Protein AF-A0A0F5HMS8-F1 (afdb_monomer)

Radius of gyration: 18.25 Å; Cα contacts (8 Å, |Δi|>4): 12; chains: 1; bounding box: 35×49×35 Å

Organism: Bacillus thermotolerans (NCBI:txid1221996)

Secondary structure (DSSP, 8-state):
-HHHHHHHTT-S-TT------HHHHHHHHHHTHHHHHHHHTSS--SSHHHHHHHHHHHHHHHHHHHHHHHHHHHHTT--

Mean predicted aligned error: 10.65 Å

pLDDT: mean 81.07, std 13.04, range [42.31, 95.12]

Foldseek 3Di:
DVVVVCVVVVVDDDPDDDDPDPVVVVVVVVVCVQVCVVQVPDPDDPDPVSVVVVSVVSVVVVVVVVVCVVVVVVVVVVD

InterPro domains:
  IPR032874 DDE domain [PF13610] (2-67)
  IPR052183 Bacterial Insertion Sequence Transposase [PTHR35528] (1-68)

Structure (mmCIF, N/CA/C/O backbone):
data_AF-A0A0F5HMS8-F1
#
_entry.id   AF-A0A0F5HMS8-F1
#
loop_
_atom_site.group_PDB
_atom_site.id
_atom_site.type_symbol
_atom_site.label_atom_id
_atom_site.label_alt_id
_atom_site.label_comp_id
_atom_site.label_asym_id
_atom_site.label_entity_id
_atom_site.label_seq_id
_atom_site.pdbx_PDB_ins_code
_atom_site.Cartn_x
_atom_site.Cartn_y
_atom_site.Cartn_z
_atom_site.occupancy
_atom_site.B_iso_or_equiv
_atom_site.auth_seq_id
_atom_site.auth_comp_id
_atom_site.auth_asym_id
_atom_site.auth_atom_id
_atom_site.pdbx_PDB_model_num
ATOM 1 N N . MET A 1 1 ? -3.582 8.017 13.258 1.00 57.12 1 MET A N 1
ATOM 2 C CA . MET A 1 1 ? -4.254 6.763 12.837 1.00 57.12 1 MET A CA 1
ATOM 3 C C . MET A 1 1 ? -5.293 7.141 11.799 1.00 57.12 1 MET A C 1
ATOM 5 O O . MET A 1 1 ? -6.124 7.974 12.122 1.00 57.12 1 MET A O 1
ATOM 9 N N . ALA A 1 2 ? -5.250 6.571 10.591 1.00 70.19 2 ALA A N 1
ATOM 10 C CA . ALA A 1 2 ? -6.079 7.000 9.452 1.00 70.19 2 ALA A CA 1
ATOM 11 C C . ALA A 1 2 ? -7.585 7.129 9.774 1.00 70.19 2 ALA A C 1
ATOM 13 O O . ALA A 1 2 ? -8.256 8.025 9.283 1.00 70.19 2 ALA A O 1
ATOM 14 N N . ILE A 1 3 ? -8.111 6.284 10.666 1.00 75.94 3 ILE A N 1
ATOM 15 C CA . ILE A 1 3 ? -9.508 6.343 11.127 1.00 75.94 3 ILE A CA 1
ATOM 16 C C . ILE A 1 3 ? -9.824 7.636 11.899 1.00 75.94 3 ILE A C 1
ATOM 18 O O . ILE A 1 3 ? -10.893 8.209 11.714 1.00 75.94 3 ILE A O 1
ATOM 22 N N . GLU A 1 4 ? -8.918 8.107 12.757 1.00 78.69 4 GLU A N 1
ATOM 23 C CA . GLU A 1 4 ? -9.114 9.349 13.522 1.00 78.69 4 GLU A CA 1
ATOM 24 C C . GLU A 1 4 ? -9.096 10.582 12.606 1.00 78.69 4 GLU A C 1
ATOM 26 O O . GLU A 1 4 ? -9.875 11.514 12.791 1.00 78.69 4 GLU A O 1
ATOM 31 N N . GLU A 1 5 ? -8.276 10.548 11.556 1.00 81.88 5 GLU A N 1
ATOM 32 C CA . GLU A 1 5 ? -8.263 11.563 10.496 1.00 81.88 5 GLU A CA 1
ATOM 33 C C . GLU A 1 5 ? -9.586 11.579 9.720 1.00 81.88 5 GLU A C 1
ATOM 35 O O . GLU A 1 5 ? -10.212 12.627 9.586 1.00 81.88 5 GLU A O 1
ATOM 40 N N . LEU A 1 6 ? -10.088 10.409 9.312 1.00 81.88 6 LEU A N 1
ATOM 41 C CA . LEU A 1 6 ? -11.364 10.283 8.600 1.00 81.88 6 LEU A CA 1
ATOM 42 C C . LEU A 1 6 ? -12.571 10.735 9.438 1.00 81.88 6 LEU A C 1
ATOM 44 O O . LEU A 1 6 ? -13.512 11.324 8.898 1.00 81.88 6 LEU A O 1
ATOM 48 N N . LYS A 1 7 ? -12.548 10.488 10.756 1.00 81.06 7 LYS A N 1
ATOM 49 C CA . LYS A 1 7 ? -13.545 11.026 11.696 1.00 81.06 7 LYS A CA 1
ATOM 50 C C . LYS A 1 7 ? -13.476 12.552 11.761 1.00 81.06 7 LYS A C 1
ATOM 52 O O . LYS A 1 7 ? -14.517 13.203 11.707 1.00 81.06 7 LYS A O 1
ATOM 57 N N . LYS A 1 8 ? -12.267 13.122 11.834 1.00 84.12 8 LYS A N 1
ATOM 58 C CA . LYS A 1 8 ? -12.045 14.576 11.873 1.00 84.12 8 LYS A CA 1
ATOM 59 C C . LYS A 1 8 ? -12.502 15.262 10.585 1.00 84.12 8 LYS A C 1
ATOM 61 O O . LYS A 1 8 ? -13.126 16.317 10.645 1.00 84.12 8 LYS A O 1
ATOM 66 N N . GLU A 1 9 ? -12.259 14.641 9.435 1.00 87.25 9 GLU A N 1
ATOM 67 C CA . GLU A 1 9 ? -12.695 15.140 8.126 1.00 87.25 9 GLU A CA 1
ATOM 68 C C . GLU A 1 9 ? -14.197 14.929 7.857 1.00 87.25 9 GLU A C 1
ATOM 70 O O . GLU A 1 9 ? -14.694 15.344 6.811 1.00 87.25 9 GLU A O 1
ATOM 75 N N . LYS A 1 10 ? -14.939 14.279 8.769 1.00 80.69 10 LYS A N 1
ATOM 76 C CA . LYS A 1 10 ? -16.348 13.876 8.581 1.00 80.69 10 LYS A CA 1
ATOM 77 C C . LYS A 1 10 ? -16.580 13.054 7.303 1.00 80.69 10 LYS A C 1
ATOM 79 O O . LYS A 1 10 ? -17.679 13.040 6.757 1.00 80.69 10 LYS A O 1
ATOM 84 N N . ARG A 1 11 ? -15.557 12.328 6.839 1.00 80.81 11 ARG A N 1
ATOM 85 C CA . ARG A 1 11 ? -15.614 11.469 5.638 1.00 80.81 11 ARG A CA 1
ATOM 86 C C . ARG A 1 11 ? -15.974 10.023 5.956 1.00 80.81 11 ARG A C 1
ATOM 88 O O . ARG A 1 11 ? -15.824 9.157 5.105 1.00 80.81 11 ARG A O 1
ATOM 95 N N . MET A 1 12 ? -16.426 9.768 7.179 1.00 79.44 12 MET A N 1
ATOM 96 C CA . MET A 1 12 ? -16.936 8.485 7.650 1.00 79.44 12 MET A CA 1
ATOM 97 C C . MET A 1 12 ? -18.447 8.398 7.375 1.00 79.44 12 MET A C 1
ATOM 99 O O . MET A 1 12 ? -19.212 9.092 8.045 1.00 79.44 12 MET A O 1
ATOM 103 N N . PRO A 1 13 ? -18.902 7.553 6.433 1.00 79.81 13 PRO A N 1
ATOM 104 C CA . PRO A 1 13 ? -20.316 7.234 6.286 1.00 79.81 13 PRO A CA 1
ATOM 105 C C . PRO A 1 13 ? -20.942 6.734 7.591 1.00 79.81 13 PRO A C 1
ATOM 107 O O . PRO A 1 13 ? -20.348 5.936 8.326 1.00 79.81 13 PRO A O 1
ATOM 110 N N . VAL A 1 14 ? -22.169 7.183 7.858 1.00 77.50 14 VAL A N 1
ATOM 111 C CA . VAL A 1 14 ? -22.962 6.730 9.005 1.00 77.50 14 VAL A CA 1
ATOM 112 C C . VAL A 1 14 ? -23.271 5.242 8.817 1.00 77.50 14 VAL A C 1
ATOM 114 O O . VAL A 1 14 ? -23.847 4.853 7.805 1.00 77.50 14 VAL A O 1
ATOM 117 N N . GLY A 1 15 ? -22.853 4.406 9.770 1.00 75.31 15 GLY A N 1
ATOM 118 C CA . GLY A 1 15 ? -23.077 2.954 9.738 1.00 75.31 15 GLY A CA 1
ATOM 119 C C . GLY A 1 15 ? -21.856 2.091 9.398 1.00 75.31 15 GLY A C 1
ATOM 120 O O . GLY A 1 15 ? -21.976 0.867 9.379 1.00 75.31 15 GLY A O 1
ATOM 121 N N . ILE A 1 16 ? -20.667 2.670 9.178 1.00 78.12 16 ILE A N 1
ATOM 122 C CA . ILE A 1 16 ? -19.439 1.870 9.034 1.00 78.12 16 ILE A CA 1
ATOM 123 C C . ILE A 1 16 ? -19.057 1.229 10.372 1.00 78.12 16 ILE A C 1
ATOM 125 O O . ILE A 1 16 ? -18.736 1.911 11.344 1.00 78.12 16 ILE A O 1
ATOM 129 N N . GLN A 1 17 ? -19.018 -0.103 10.394 1.00 74.94 17 GLN A N 1
ATOM 130 C CA . GLN A 1 17 ? -18.450 -0.869 11.500 1.00 74.94 17 GLN A CA 1
ATOM 131 C C . GLN A 1 17 ? -16.933 -0.989 11.336 1.00 74.94 17 GLN A C 1
ATOM 133 O O . GLN A 1 17 ? -16.443 -1.560 10.359 1.00 74.94 17 GLN A O 1
ATOM 138 N N . ILE A 1 18 ? -16.177 -0.496 12.317 1.00 75.06 18 ILE A N 1
ATOM 139 C CA . ILE A 1 18 ? -14.722 -0.663 12.360 1.00 75.06 18 ILE A CA 1
ATOM 140 C C . ILE A 1 18 ? -14.424 -2.069 12.881 1.00 75.06 18 ILE A C 1
ATOM 142 O O . ILE A 1 18 ? -14.582 -2.350 14.068 1.00 75.06 18 ILE A O 1
ATOM 146 N N . ARG A 1 19 ? -13.981 -2.967 11.998 1.00 71.00 19 ARG A N 1
ATOM 147 C CA . ARG A 1 19 ? -13.544 -4.310 12.392 1.00 71.00 19 ARG A CA 1
ATOM 148 C C . ARG A 1 19 ? -12.040 -4.309 12.630 1.00 71.00 19 ARG A C 1
ATOM 150 O O . ARG A 1 19 ? -11.266 -4.157 11.694 1.00 71.00 19 ARG A O 1
ATOM 157 N N . GLN A 1 20 ? -11.616 -4.549 13.867 1.00 70.50 20 GLN A N 1
ATOM 158 C CA . GLN A 1 20 ? -10.211 -4.816 14.197 1.00 70.50 20 GLN A CA 1
ATOM 159 C C . GLN A 1 20 ? -9.932 -6.326 14.199 1.00 70.50 20 GLN A C 1
ATOM 161 O O . GLN A 1 20 ? -9.426 -6.890 15.164 1.00 70.50 20 GLN A O 1
ATOM 166 N N . VAL A 1 21 ? -10.297 -7.014 13.114 1.00 84.25 21 VAL A N 1
ATOM 167 C CA . VAL A 1 21 ? -10.034 -8.452 12.977 1.00 84.25 21 VAL A CA 1
ATOM 168 C C . VAL A 1 21 ? -8.702 -8.631 12.257 1.00 84.25 21 VAL A C 1
ATOM 170 O O . VAL A 1 21 ? -8.601 -8.383 11.056 1.00 84.25 21 VAL A O 1
ATOM 173 N N . LYS A 1 22 ? -7.680 -9.099 12.985 1.00 82.31 22 LYS A N 1
ATOM 174 C CA . LYS A 1 22 ? -6.308 -9.283 12.472 1.00 82.31 22 LYS A CA 1
ATOM 175 C C . LYS A 1 22 ? -6.261 -10.083 11.164 1.00 82.31 22 LYS A C 1
ATOM 177 O O . LYS A 1 22 ? -5.525 -9.729 10.253 1.00 82.31 22 LYS A O 1
ATOM 182 N N . TYR A 1 23 ? -7.077 -11.129 11.058 1.00 85.44 23 TYR A N 1
ATOM 183 C CA . TYR A 1 23 ? -7.176 -11.972 9.864 1.00 85.44 23 TYR A CA 1
ATOM 184 C C . TYR A 1 23 ? -7.682 -11.206 8.625 1.00 85.44 23 TYR A C 1
ATOM 186 O O . TYR A 1 23 ? -7.077 -11.318 7.561 1.00 85.44 23 TYR A O 1
ATOM 194 N N . LEU A 1 24 ? -8.732 -10.386 8.763 1.00 84.62 24 LEU A N 1
ATOM 195 C CA . LEU A 1 24 ? -9.261 -9.591 7.648 1.00 84.62 24 LEU A CA 1
ATOM 196 C C . LEU A 1 24 ? -8.249 -8.533 7.206 1.00 84.62 24 LEU A C 1
ATOM 198 O O . LEU A 1 24 ? -8.040 -8.343 6.011 1.00 84.62 24 LEU A O 1
ATOM 202 N N . ASN A 1 25 ? -7.562 -7.915 8.169 1.00 85.19 25 ASN A N 1
ATOM 203 C CA . ASN A 1 25 ? -6.482 -6.982 7.870 1.00 85.19 25 ASN A CA 1
ATOM 204 C C . ASN A 1 25 ? -5.355 -7.678 7.102 1.00 85.19 25 ASN A C 1
ATOM 206 O O . ASN A 1 25 ? -4.877 -7.131 6.120 1.00 85.19 25 ASN A O 1
ATOM 210 N N . ASN A 1 26 ? -4.976 -8.902 7.479 1.00 88.00 26 ASN A N 1
ATOM 211 C CA . ASN A 1 26 ? -3.941 -9.650 6.766 1.00 88.00 26 ASN A CA 1
ATOM 212 C C . ASN A 1 26 ? -4.317 -9.947 5.307 1.00 88.00 26 ASN A C 1
ATOM 214 O O . ASN A 1 26 ? -3.439 -9.854 4.455 1.00 88.00 26 ASN A O 1
ATOM 218 N N . ILE A 1 27 ? -5.583 -10.274 5.011 1.00 88.06 27 ILE A N 1
ATOM 219 C CA . ILE A 1 27 ? -6.048 -10.489 3.627 1.00 88.06 27 ILE A CA 1
ATOM 220 C C . ILE A 1 27 ? -5.902 -9.207 2.819 1.00 88.06 27 ILE A C 1
ATOM 222 O O . ILE A 1 27 ? -5.312 -9.230 1.742 1.00 88.06 27 ILE A O 1
ATOM 226 N N . VAL A 1 28 ? -6.410 -8.094 3.357 1.00 86.81 28 VAL A N 1
ATOM 227 C CA . VAL A 1 28 ? -6.309 -6.796 2.691 1.00 86.81 28 VAL A CA 1
ATOM 228 C C . VAL A 1 28 ? -4.831 -6.479 2.473 1.00 86.81 28 VAL A C 1
ATOM 230 O O . VAL A 1 28 ? -4.414 -6.373 1.332 1.00 86.81 28 VAL A O 1
ATOM 233 N N . GLU A 1 29 ? -4.004 -6.472 3.524 1.00 87.19 29 GLU A N 1
ATOM 234 C CA . GLU A 1 29 ? -2.544 -6.254 3.466 1.00 87.19 29 GLU A CA 1
ATOM 235 C C . GLU A 1 29 ? -1.793 -7.147 2.476 1.00 87.19 29 GLU A C 1
ATOM 237 O O . GLU A 1 29 ? -0.782 -6.734 1.895 1.00 87.19 29 GLU A O 1
ATOM 242 N N . GLN A 1 30 ? -2.256 -8.377 2.290 1.00 88.69 30 GLN A N 1
ATOM 243 C CA . GLN A 1 30 ? -1.684 -9.298 1.325 1.00 88.69 30 GLN A CA 1
ATOM 244 C C . GLN A 1 30 ? -2.039 -8.909 -0.110 1.00 88.69 30 GLN A C 1
ATOM 246 O O . GLN A 1 30 ? -1.156 -8.971 -0.968 1.00 88.69 30 GLN A O 1
ATOM 251 N N . ASP A 1 31 ? -3.269 -8.465 -0.354 1.00 87.56 31 ASP A N 1
ATOM 252 C CA . ASP A 1 31 ? -3.746 -8.071 -1.678 1.00 87.56 31 ASP A CA 1
ATOM 253 C C . ASP A 1 31 ? -2.950 -6.884 -2.239 1.00 87.56 31 ASP A C 1
ATOM 255 O O . ASP A 1 31 ? -2.397 -6.964 -3.327 1.00 87.56 31 ASP A O 1
ATOM 259 N N . HIS A 1 32 ? -2.705 -5.827 -1.458 1.00 89.75 32 HIS A N 1
ATOM 260 C CA . HIS A 1 32 ? -1.903 -4.682 -1.938 1.00 89.75 32 HIS A CA 1
ATOM 261 C C . HIS A 1 32 ? -0.385 -4.894 -1.878 1.00 89.75 32 HIS A C 1
ATOM 263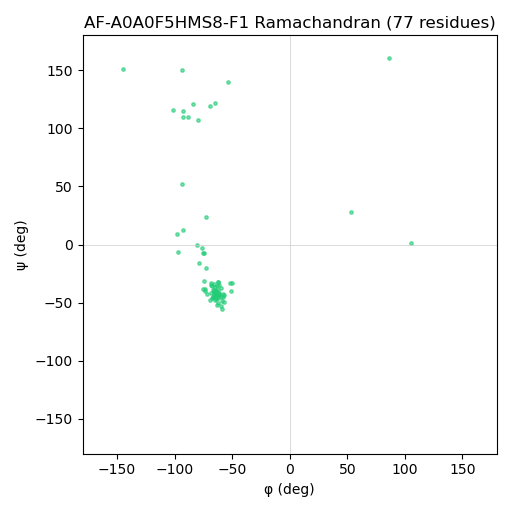 O O . HIS A 1 32 ? 0.388 -4.020 -2.287 1.00 89.75 32 HIS A O 1
ATOM 269 N N . ARG A 1 33 ? 0.094 -6.052 -1.405 1.00 91.19 33 ARG A N 1
ATOM 270 C CA . ARG A 1 33 ? 1.535 -6.317 -1.252 1.00 91.19 33 ARG A CA 1
ATOM 271 C C . ARG A 1 33 ? 2.290 -6.215 -2.577 1.00 91.19 33 ARG A C 1
ATOM 273 O O . ARG A 1 33 ? 3.425 -5.734 -2.588 1.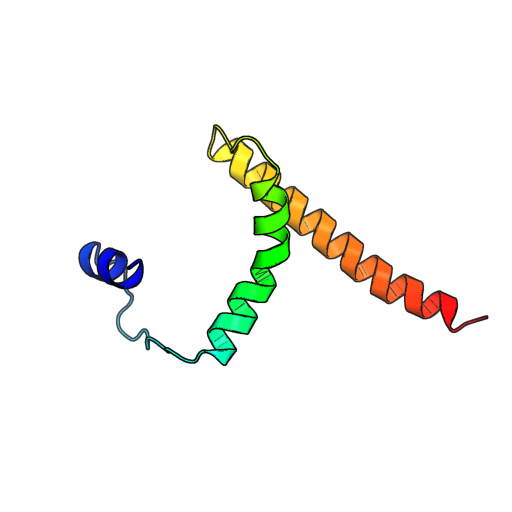00 91.19 33 ARG A O 1
ATOM 280 N N . PHE A 1 34 ? 1.692 -6.652 -3.688 1.00 88.62 34 PHE A N 1
ATOM 281 C CA . PHE A 1 34 ? 2.360 -6.611 -4.993 1.00 88.62 34 PHE A CA 1
ATOM 282 C C . PHE A 1 34 ? 2.559 -5.173 -5.486 1.00 88.62 34 PHE A C 1
ATOM 284 O O . PHE A 1 34 ? 3.652 -4.839 -5.950 1.00 88.62 34 PHE A O 1
ATOM 291 N N . ILE A 1 35 ? 1.547 -4.317 -5.309 1.00 91.19 35 ILE A N 1
ATOM 292 C CA . ILE A 1 35 ? 1.606 -2.894 -5.650 1.00 91.19 35 ILE A CA 1
ATOM 293 C C . ILE A 1 35 ? 2.669 -2.217 -4.792 1.00 91.19 35 ILE A C 1
ATOM 295 O O . ILE A 1 35 ? 3.595 -1.608 -5.327 1.00 91.19 35 ILE A O 1
ATOM 299 N N . LYS A 1 36 ? 2.609 -2.401 -3.465 1.00 90.75 36 LYS A N 1
ATOM 300 C CA . LYS A 1 36 ? 3.576 -1.805 -2.533 1.00 90.75 36 LYS A CA 1
ATOM 301 C C . LYS A 1 36 ? 5.009 -2.216 -2.854 1.00 90.75 36 LYS A C 1
ATOM 303 O O . LYS A 1 36 ? 5.884 -1.360 -2.880 1.00 90.75 36 LYS A O 1
ATOM 308 N N . LYS A 1 37 ? 5.254 -3.492 -3.171 1.00 91.75 37 LYS A N 1
ATOM 309 C CA . LYS A 1 37 ? 6.593 -3.978 -3.544 1.00 91.75 37 LYS A CA 1
ATOM 310 C C . LYS A 1 37 ? 7.130 -3.288 -4.802 1.00 91.75 37 LYS A C 1
ATOM 312 O O . LYS A 1 37 ? 8.303 -2.935 -4.842 1.00 91.75 37 LYS A O 1
ATOM 317 N N . ARG A 1 38 ? 6.287 -3.095 -5.822 1.00 91.12 38 ARG A N 1
ATOM 318 C CA . ARG A 1 38 ? 6.674 -2.410 -7.066 1.00 91.12 38 ARG A CA 1
ATOM 319 C C . ARG A 1 38 ? 6.918 -0.924 -6.838 1.00 91.12 38 ARG A C 1
ATOM 321 O O . ARG A 1 38 ? 7.958 -0.422 -7.247 1.00 91.12 38 ARG A O 1
ATOM 328 N N . VAL A 1 39 ? 6.007 -0.249 -6.144 1.00 90.62 39 VAL A N 1
ATOM 329 C CA . VAL A 1 39 ? 6.119 1.185 -5.847 1.00 90.62 39 VAL A CA 1
ATOM 330 C C . VAL A 1 39 ? 7.315 1.477 -4.939 1.00 90.62 39 VAL A C 1
ATOM 332 O O . VAL A 1 39 ? 8.004 2.463 -5.159 1.00 90.62 39 VAL A O 1
ATOM 335 N N . HIS A 1 40 ? 7.625 0.606 -3.974 1.00 90.44 40 HIS A N 1
ATOM 336 C CA . HIS A 1 40 ? 8.762 0.790 -3.067 1.00 90.44 40 HIS A CA 1
ATOM 337 C C . HIS A 1 40 ? 10.116 0.807 -3.791 1.00 90.44 40 HIS A C 1
ATOM 339 O O . HIS A 1 40 ? 11.017 1.528 -3.384 1.00 90.44 40 HIS A O 1
ATOM 345 N N . SER A 1 41 ? 10.258 0.053 -4.887 1.00 89.50 41 SER A N 1
ATOM 346 C CA . SER A 1 41 ? 11.469 0.104 -5.720 1.00 89.50 41 SER A CA 1
ATOM 347 C C . SER A 1 41 ? 11.584 1.364 -6.590 1.00 89.50 41 SER A C 1
ATOM 349 O O . SER A 1 41 ? 12.609 1.565 -7.235 1.00 89.50 41 SER A O 1
ATOM 351 N N . MET A 1 42 ? 10.549 2.207 -6.642 1.00 90.81 42 MET A N 1
ATOM 352 C CA . MET A 1 42 ? 10.534 3.438 -7.435 1.00 90.81 42 MET A CA 1
ATOM 353 C C . MET A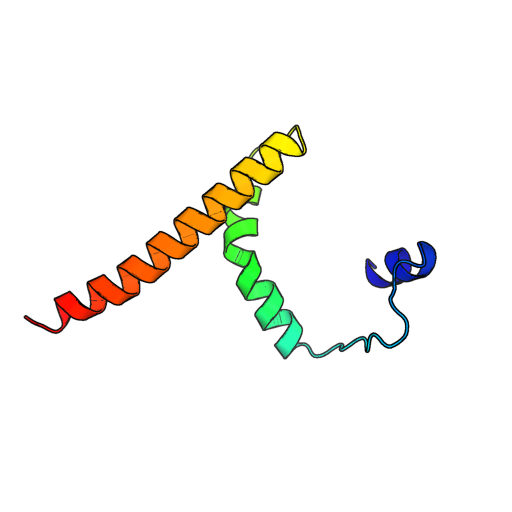 1 42 ? 10.975 4.635 -6.585 1.00 90.81 42 MET A C 1
ATOM 355 O O . MET A 1 42 ? 10.671 4.712 -5.399 1.00 90.81 42 MET A O 1
ATOM 359 N N . LEU A 1 43 ? 11.590 5.641 -7.213 1.00 85.69 43 LEU A N 1
ATOM 360 C CA . LEU A 1 43 ? 11.984 6.917 -6.583 1.00 85.69 43 LEU A CA 1
ATOM 361 C C . LEU A 1 43 ? 10.791 7.859 -6.280 1.00 85.69 43 LEU A C 1
ATOM 363 O O . LEU A 1 43 ? 10.954 9.076 -6.195 1.00 85.69 43 LEU A O 1
ATOM 367 N N . GLY A 1 44 ? 9.583 7.308 -6.139 1.00 85.75 44 GLY A N 1
ATOM 368 C CA . GLY A 1 44 ? 8.341 8.054 -5.937 1.00 85.75 44 GLY A CA 1
ATOM 369 C C . GLY A 1 44 ? 7.659 8.524 -7.228 1.00 85.75 44 GLY A C 1
ATOM 370 O O . GLY A 1 44 ? 8.251 8.597 -8.306 1.00 85.75 44 GLY A O 1
ATOM 371 N N . LEU A 1 45 ? 6.367 8.837 -7.111 1.00 87.62 45 LEU A N 1
ATOM 372 C CA . LEU A 1 45 ? 5.512 9.287 -8.211 1.00 87.62 45 LEU A CA 1
ATOM 373 C C . LEU A 1 45 ? 5.348 10.808 -8.112 1.00 87.62 45 LEU A C 1
ATOM 375 O O . LEU A 1 45 ? 4.792 11.311 -7.142 1.00 87.62 45 LEU A O 1
ATOM 379 N N . LYS A 1 46 ? 5.843 11.548 -9.111 1.00 88.69 46 LYS A N 1
ATOM 380 C CA . LYS A 1 46 ? 5.905 13.024 -9.073 1.00 88.69 46 LYS A CA 1
ATOM 381 C C . LYS A 1 46 ? 4.579 13.729 -9.384 1.00 88.69 46 LYS A C 1
ATOM 383 O O . LYS A 1 46 ? 4.455 14.920 -9.131 1.00 88.69 46 LYS A O 1
ATOM 388 N N . SER A 1 47 ? 3.601 13.029 -9.963 1.00 93.38 47 SER A N 1
ATOM 389 C CA . SER A 1 47 ? 2.290 13.600 -10.291 1.00 93.38 47 SER A CA 1
ATOM 390 C C . SER A 1 47 ? 1.174 12.574 -10.111 1.00 93.38 47 SER A C 1
ATOM 392 O O . SER A 1 47 ? 1.388 11.376 -10.310 1.00 93.38 47 SER A O 1
ATOM 394 N N . PHE A 1 48 ? -0.037 13.042 -9.797 1.00 91.12 48 PHE A N 1
ATOM 395 C CA . PHE A 1 48 ? -1.205 12.173 -9.622 1.00 91.12 48 PHE A CA 1
ATOM 396 C C . PHE A 1 48 ? -1.596 11.446 -10.917 1.00 91.12 48 PHE A C 1
ATOM 398 O O . PHE A 1 48 ? -1.909 10.257 -10.902 1.00 91.12 48 PHE A O 1
ATOM 405 N N . ARG A 1 49 ? -1.524 12.135 -12.063 1.00 94.25 49 ARG A N 1
ATOM 406 C CA . ARG A 1 49 ? -1.834 11.543 -13.375 1.00 94.25 49 ARG A CA 1
ATOM 407 C C . ARG A 1 49 ? -0.857 10.418 -13.723 1.00 94.25 49 ARG A C 1
ATOM 409 O O . ARG A 1 49 ? -1.273 9.350 -14.175 1.00 94.25 49 ARG A O 1
ATOM 416 N N . THR A 1 50 ? 0.432 10.645 -13.472 1.00 92.62 50 THR A N 1
ATOM 417 C CA . THR A 1 50 ? 1.480 9.635 -13.656 1.00 92.62 50 THR A CA 1
ATOM 418 C C . THR A 1 50 ? 1.294 8.479 -12.677 1.00 92.62 50 THR A C 1
ATOM 420 O O . THR A 1 50 ? 1.373 7.326 -13.086 1.00 92.62 50 THR A O 1
ATOM 423 N N . ALA A 1 51 ? 0.969 8.772 -11.414 1.00 92.94 51 ALA A N 1
ATOM 424 C CA . ALA A 1 51 ? 0.711 7.754 -10.404 1.00 92.94 51 ALA A CA 1
ATOM 425 C C . ALA A 1 51 ? -0.440 6.827 -10.800 1.00 92.94 51 ALA A C 1
ATOM 427 O O . ALA A 1 51 ? -0.276 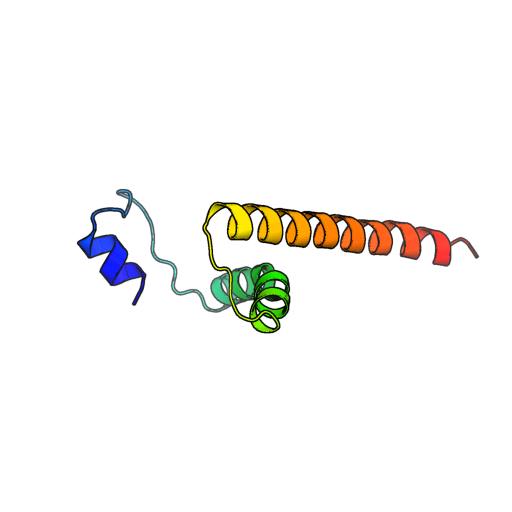5.611 -10.795 1.00 92.94 51 ALA A O 1
ATOM 428 N N . LYS A 1 52 ? -1.571 7.398 -11.227 1.00 95.12 52 LYS A N 1
ATOM 429 C CA . LYS A 1 52 ? -2.734 6.634 -11.687 1.00 95.12 52 LYS A CA 1
ATOM 430 C C . LYS A 1 52 ? -2.385 5.712 -12.857 1.00 95.12 52 LYS A C 1
ATOM 432 O O . LYS A 1 52 ? -2.756 4.542 -12.838 1.00 95.12 52 LYS A O 1
ATOM 437 N N . SER A 1 53 ? -1.650 6.225 -13.843 1.00 93.81 53 SER A N 1
ATOM 438 C CA . SER A 1 53 ? -1.263 5.451 -15.032 1.00 93.81 53 SER A CA 1
ATOM 439 C C . SER A 1 53 ? -0.330 4.288 -14.672 1.00 93.81 53 SER A C 1
ATOM 441 O O . SER A 1 53 ? -0.522 3.172 -15.141 1.00 93.81 53 SER A O 1
ATOM 443 N N . ILE A 1 54 ? 0.645 4.527 -13.787 1.00 93.31 54 ILE A N 1
ATOM 444 C CA . ILE A 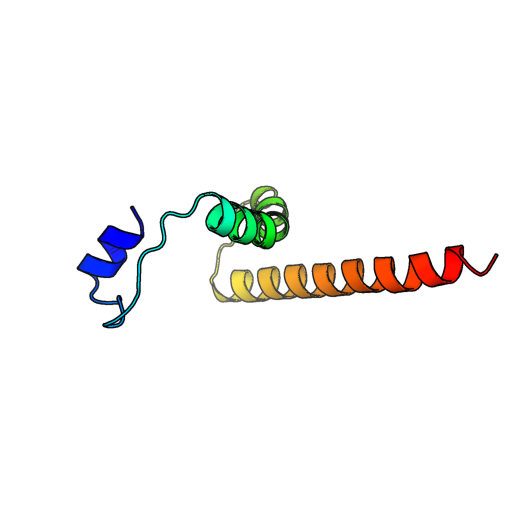1 54 ? 1.589 3.497 -13.332 1.00 93.31 54 ILE A CA 1
ATOM 445 C C . ILE A 1 54 ? 0.884 2.423 -12.502 1.00 93.31 54 ILE A C 1
ATOM 447 O O . ILE A 1 54 ? 1.116 1.240 -12.732 1.00 93.31 54 ILE A O 1
ATOM 451 N N . LEU A 1 55 ? 0.023 2.814 -11.558 1.00 93.12 55 LEU A N 1
ATOM 452 C CA . LEU A 1 55 ? -0.726 1.858 -10.740 1.00 93.12 55 LEU A CA 1
ATOM 453 C C . LEU A 1 55 ? -1.635 0.977 -11.607 1.00 93.12 55 LEU A C 1
ATOM 455 O O . LEU A 1 55 ? -1.591 -0.240 -11.454 1.00 93.12 55 LEU A O 1
ATOM 459 N N . SER A 1 56 ? -2.339 1.568 -12.580 1.00 93.62 56 SER A N 1
ATOM 460 C CA . SER A 1 56 ? -3.192 0.820 -13.521 1.00 93.62 56 SER A CA 1
ATOM 461 C C . SER A 1 56 ? -2.376 -0.201 -14.326 1.00 93.62 56 SER A C 1
ATOM 463 O O . SER A 1 56 ? -2.744 -1.368 -14.407 1.00 93.62 56 SER A O 1
ATOM 465 N N . GLY A 1 57 ? -1.202 0.187 -14.841 1.00 93.31 57 GLY A N 1
ATOM 466 C CA . GLY A 1 57 ? -0.324 -0.745 -15.559 1.00 93.31 57 GLY A CA 1
ATOM 467 C C . GLY 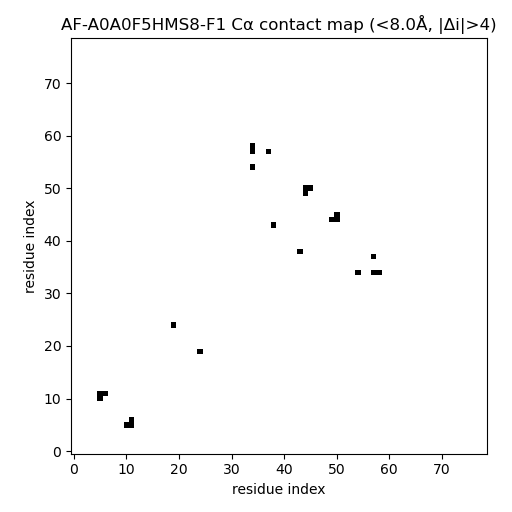A 1 57 ? 0.242 -1.866 -14.674 1.00 93.31 57 GLY A C 1
ATOM 468 O O . GLY A 1 57 ? 0.408 -2.998 -15.129 1.00 93.31 57 GLY A O 1
ATOM 469 N N . ILE A 1 58 ? 0.520 -1.588 -13.394 1.00 92.00 58 ILE A N 1
ATOM 470 C CA . ILE A 1 58 ? 0.939 -2.617 -12.428 1.00 92.00 58 ILE A CA 1
ATOM 471 C C . ILE A 1 58 ? -0.198 -3.619 -12.180 1.00 92.00 58 ILE A C 1
ATOM 473 O O . ILE A 1 58 ? 0.072 -4.819 -12.085 1.00 92.00 58 ILE A O 1
ATOM 477 N N . GLU A 1 59 ? -1.441 -3.147 -12.078 1.00 92.00 59 GLU A N 1
ATOM 478 C CA . GLU A 1 59 ? -2.633 -3.987 -11.917 1.00 92.00 59 GLU A CA 1
ATOM 479 C C . GLU A 1 59 ? -2.877 -4.861 -13.153 1.00 92.00 59 GLU A C 1
ATOM 481 O O . GLU A 1 59 ? -3.003 -6.078 -13.019 1.00 92.00 59 GLU A O 1
ATOM 486 N N . GLU A 1 60 ? -2.833 -4.285 -14.356 1.00 93.00 60 GLU A N 1
ATOM 487 C CA . GLU A 1 60 ? -2.968 -5.022 -15.620 1.00 93.00 60 GLU A CA 1
ATOM 488 C C . GLU A 1 60 ? -1.911 -6.126 -15.751 1.00 93.00 60 GLU A C 1
ATOM 490 O O . GLU A 1 60 ? -2.235 -7.290 -15.994 1.00 93.00 60 GLU A O 1
ATOM 495 N N . MET A 1 61 ? -0.635 -5.801 -15.510 1.00 89.50 61 MET A N 1
ATOM 496 C CA . MET A 1 61 ? 0.438 -6.799 -15.523 1.00 89.50 61 MET A CA 1
ATOM 497 C C . MET A 1 61 ? 0.237 -7.890 -14.467 1.00 89.50 61 MET A C 1
ATOM 499 O O . MET A 1 61 ? 0.616 -9.043 -14.691 1.00 89.50 61 MET A O 1
ATOM 503 N N . HIS A 1 62 ? -0.318 -7.547 -13.301 1.00 88.88 62 HIS A N 1
ATOM 504 C CA . HIS A 1 62 ? -0.605 -8.517 -12.250 1.00 88.88 62 HIS A CA 1
ATOM 505 C C . HIS A 1 62 ? -1.704 -9.498 -12.674 1.00 88.88 62 HIS A C 1
ATOM 507 O O . HIS A 1 62 ? -1.518 -10.705 -12.506 1.00 88.88 62 HIS A O 1
ATOM 513 N N . ILE A 1 63 ? -2.790 -8.997 -13.271 1.00 88.00 63 ILE A N 1
ATOM 514 C CA . ILE A 1 63 ? -3.893 -9.806 -13.811 1.00 88.00 63 ILE A CA 1
ATOM 515 C C . ILE A 1 63 ? -3.363 -10.748 -14.894 1.00 88.00 63 ILE A C 1
ATOM 517 O O . ILE A 1 63 ? -3.482 -11.962 -14.757 1.00 88.00 63 ILE A O 1
ATOM 521 N N . ILE A 1 64 ? -2.651 -10.216 -15.893 1.00 88.75 64 ILE A N 1
ATOM 522 C CA . ILE A 1 64 ? -2.071 -11.011 -16.987 1.00 88.75 64 ILE A CA 1
ATOM 523 C C . ILE A 1 64 ? -1.139 -12.100 -16.445 1.00 88.75 64 ILE A C 1
ATOM 525 O O . ILE A 1 64 ? -1.173 -13.244 -16.898 1.00 88.75 64 ILE A O 1
ATOM 529 N N . LYS A 1 65 ? -0.284 -11.777 -15.467 1.00 85.94 65 LYS A N 1
ATOM 530 C CA . LYS A 1 65 ? 0.631 -12.759 -14.872 1.00 85.94 65 LYS A CA 1
ATOM 531 C C . LYS A 1 65 ? -0.120 -13.855 -14.115 1.00 85.94 65 LYS A C 1
ATOM 533 O O . LYS A 1 65 ? 0.292 -15.012 -14.171 1.00 85.94 65 LYS A O 1
ATOM 538 N N . LYS A 1 66 ? -1.189 -13.502 -13.401 1.00 84.00 66 LYS A N 1
ATOM 539 C CA . LYS A 1 66 ? -2.035 -14.455 -12.678 1.00 84.00 66 LYS A CA 1
ATOM 540 C C . LYS A 1 66 ? -2.776 -15.374 -13.651 1.00 84.00 66 LYS A C 1
ATOM 542 O O . LYS A 1 66 ? -2.731 -16.586 -13.468 1.00 84.00 66 LYS A O 1
ATOM 547 N N . ASP A 1 67 ? -3.346 -14.822 -14.715 1.00 76.56 67 ASP A N 1
ATOM 548 C CA . ASP A 1 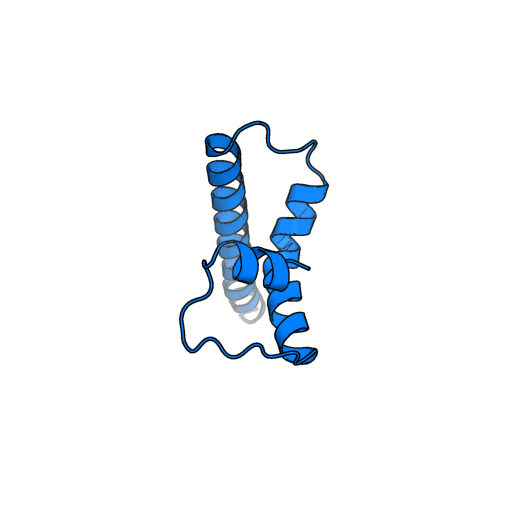67 ? -4.061 -15.589 -15.736 1.00 76.56 67 ASP A CA 1
ATOM 549 C C . ASP A 1 67 ? -3.120 -16.542 -16.480 1.00 76.56 67 ASP A C 1
ATOM 551 O O . ASP A 1 67 ? -3.409 -17.729 -16.599 1.00 76.56 67 ASP A O 1
ATOM 555 N N . ASN A 1 68 ? -1.929 -16.088 -16.881 1.00 69.44 68 ASN A N 1
ATOM 556 C CA . ASN A 1 68 ? -0.934 -16.961 -17.515 1.00 69.44 68 ASN A CA 1
ATOM 557 C C . ASN A 1 68 ? -0.456 -18.107 -16.607 1.00 69.44 68 ASN A C 1
ATOM 559 O O . ASN A 1 68 ? -0.159 -19.190 -17.103 1.00 69.44 68 ASN A O 1
ATOM 563 N N . LEU A 1 69 ? -0.397 -17.916 -15.284 1.00 68.88 69 LEU A N 1
ATOM 564 C CA . LEU A 1 69 ? -0.109 -19.009 -14.346 1.00 68.88 69 LEU A CA 1
ATOM 565 C C . LEU A 1 69 ? -1.248 -20.042 -14.311 1.00 68.88 69 LEU A C 1
ATOM 567 O O . LEU A 1 69 ? -0.985 -21.241 -14.201 1.00 68.88 69 LEU A O 1
ATOM 571 N N . LEU A 1 70 ? -2.501 -19.601 -14.441 1.00 61.50 70 LEU A N 1
ATOM 572 C CA . LEU A 1 70 ? -3.675 -20.479 -14.482 1.00 61.50 70 LEU A CA 1
ATOM 573 C C . LEU A 1 70 ? -3.761 -21.259 -15.810 1.00 61.50 70 LEU A C 1
ATOM 575 O O . LEU A 1 70 ? -3.976 -22.471 -15.804 1.00 61.50 70 LEU A O 1
ATOM 579 N N . TYR A 1 71 ? -3.504 -20.613 -16.950 1.00 58.19 71 TYR A N 1
ATOM 580 C CA . TYR A 1 71 ? -3.480 -21.287 -18.256 1.00 58.19 71 TYR A CA 1
ATOM 581 C C . TYR A 1 71 ? -2.222 -22.157 -18.452 1.00 58.19 71 TYR A C 1
ATOM 583 O O . TYR A 1 71 ? -2.310 -23.273 -18.963 1.00 58.19 71 TYR A O 1
ATOM 591 N N . GLY A 1 72 ? -1.053 -21.715 -17.980 1.00 54.53 72 GLY A N 1
ATOM 592 C CA . GLY A 1 72 ? 0.208 -22.457 -18.098 1.00 54.53 72 GLY A CA 1
ATOM 593 C C . GLY A 1 72 ? 0.257 -23.741 -17.262 1.00 54.53 72 GLY A C 1
ATOM 594 O O . GLY A 1 72 ? 0.814 -24.743 -17.707 1.00 54.53 72 GLY A O 1
ATOM 595 N N . THR A 1 73 ? -0.392 -23.761 -16.093 1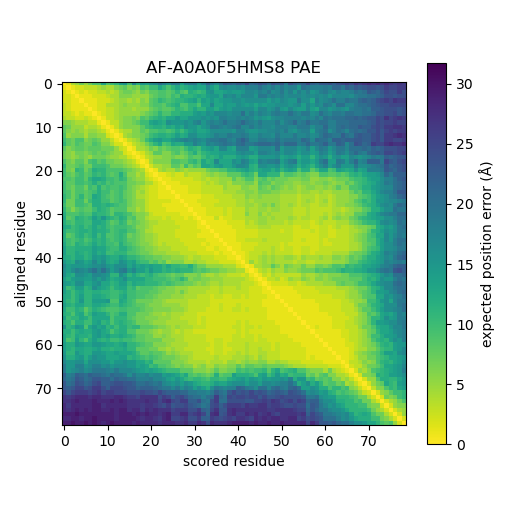.00 53.50 73 THR A N 1
ATOM 596 C CA . THR A 1 73 ? -0.544 -24.986 -15.279 1.00 53.50 73 THR A CA 1
ATOM 597 C C . THR A 1 73 ? -1.533 -25.989 -15.874 1.00 53.50 73 THR A C 1
ATOM 599 O O . THR A 1 73 ? -1.478 -27.174 -15.544 1.00 53.50 73 THR A O 1
ATOM 602 N N . SER A 1 74 ? -2.419 -25.539 -16.765 1.00 50.50 74 SER A N 1
ATOM 603 C CA . SER A 1 74 ? -3.334 -26.408 -17.511 1.00 50.50 74 SER A CA 1
ATOM 604 C C . SER A 1 74 ? -2.590 -27.158 -18.624 1.00 50.50 74 SER A C 1
ATOM 606 O O . SER A 1 74 ? -2.809 -28.349 -18.816 1.00 50.50 74 SER A O 1
ATOM 608 N N . LEU A 1 75 ? -1.638 -26.498 -19.295 1.00 49.81 75 LEU A N 1
ATOM 609 C CA . LEU A 1 75 ? -0.815 -27.098 -20.354 1.00 49.81 75 LEU A CA 1
ATOM 610 C C . LEU A 1 75 ? 0.269 -28.046 -19.818 1.00 49.81 75 LEU A C 1
ATOM 612 O O . LEU A 1 75 ? 0.577 -29.040 -20.468 1.00 49.81 75 LEU A O 1
ATOM 616 N N . SER A 1 76 ? 0.811 -27.803 -18.619 1.00 53.91 76 SER A N 1
ATOM 617 C CA . SER A 1 76 ? 1.790 -28.713 -18.000 1.00 53.91 76 SER A CA 1
ATOM 618 C C . SER A 1 76 ? 1.177 -29.998 -17.427 1.00 53.91 76 SER A C 1
ATOM 620 O O . SER A 1 76 ? 1.921 -30.867 -16.989 1.00 53.91 76 SER A O 1
ATOM 622 N N . LYS A 1 77 ? -0.160 -30.115 -17.396 1.00 51.78 77 LYS A N 1
ATOM 623 C CA . LYS A 1 77 ? -0.898 -31.332 -17.003 1.00 51.78 77 LYS A CA 1
ATOM 624 C C . LYS A 1 77 ? -1.355 -32.184 -18.195 1.00 51.78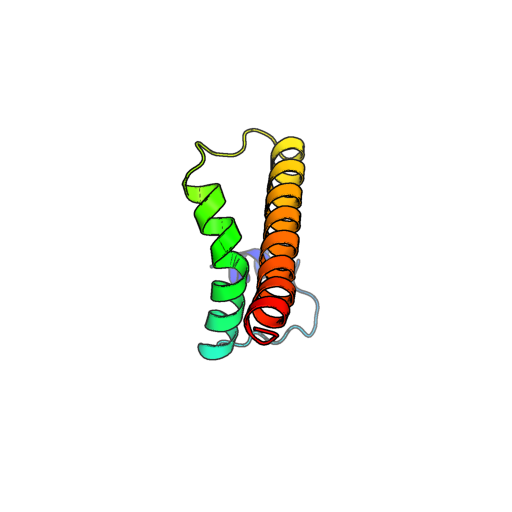 77 LYS A C 1
ATOM 626 O O . LYS A 1 77 ? -1.897 -33.260 -17.981 1.00 51.78 77 LYS A O 1
ATOM 631 N N . ILE A 1 78 ? -1.168 -31.698 -19.426 1.00 51.94 78 ILE A N 1
ATOM 632 C CA . ILE A 1 78 ? -1.561 -32.382 -20.675 1.00 51.94 78 ILE A CA 1
ATOM 633 C C . ILE A 1 78 ? -0.358 -33.118 -21.311 1.00 51.94 78 ILE A C 1
ATOM 635 O O . ILE A 1 78 ? -0.453 -33.632 -22.422 1.00 51.94 78 ILE A O 1
ATOM 639 N N . LYS A 1 79 ? 0.781 -33.212 -20.614 1.00 42.31 79 LYS A N 1
ATOM 640 C CA . LYS A 1 79 ? 1.951 -33.966 -21.073 1.00 42.31 79 LYS A CA 1
ATOM 641 C C . LYS A 1 79 ? 2.274 -35.120 -20.140 1.00 42.31 79 LYS A C 1
ATOM 643 O O . LYS A 1 79 ? 2.219 -34.892 -18.912 1.00 42.31 79 LYS A O 1
#

Sequence (79 aa):
MAIEELKKEKRMPVGIQIRQVKYLNNIVEQDHRFIKKRVHSMLGLKSFRTAKSILSGIEEMHIIKKDNLLYGTSLSKIK

Solvent-accessible surface area (backbone atoms only — not comparable to full-atom values): 4893 Å² total; per-residue (Å²): 107,75,67,61,53,34,55,74,69,64,71,58,67,90,84,73,79,89,77,90,47,70,69,62,51,48,53,55,60,55,68,53,41,64,57,52,57,57,53,67,77,44,98,67,72,94,43,70,71,58,39,54,55,52,52,50,51,53,50,52,52,48,51,54,52,52,50,50,54,58,56,51,58,54,58,68,67,75,109